Protein AF-F7Q1U8-F1 (afdb_monomer_lite)

Secondary structure (DSSP, 8-state):
----HHHHHHHHHGGG--S-HHHHHHHHHHHHHHHHHTTS-HHHHHHHHHHHHTT-TTS-HHHHHHHHHHHHHHHHHH-TT--EEEEEEEEEE-SSS-EEEEEEEEHHHHHHHT-TTTT-----TTSBPTTSSSSBGGGTT-

Foldseek 3Di:
DPDDVQVVLCVLCVVPDPQDPVSVVLSVLLLLLLVQLLLDDPVCNVVSLVVSLVVPVPDDCPVSVVSSVSSNVSCCVPPVVDQKHWPDKDFPDTDPDTDIDTDTDGPVVVVVVPPPVPPPPVQDQQHQDPVPPRHRNVVPVD

Structure (mmCIF, N/CA/C/O backbone):
data_AF-F7Q1U8-F1
#
_entry.id   AF-F7Q1U8-F1
#
loop_
_atom_site.group_PDB
_atom_site.id
_atom_site.type_symbol
_atom_site.label_atom_id
_atom_site.label_alt_id
_atom_site.label_comp_id
_atom_site.label_asym_id
_atom_site.label_entity_id
_atom_site.label_seq_id
_atom_site.pdbx_PDB_ins_code
_atom_site.Cartn_x
_atom_site.Cartn_y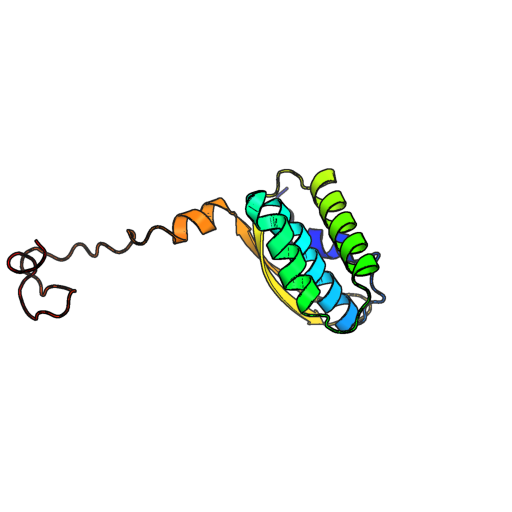
_atom_site.Cartn_z
_atom_site.occupancy
_atom_site.B_iso_or_equiv
_atom_site.auth_seq_id
_atom_site.auth_comp_id
_atom_site.auth_asym_id
_atom_site.auth_atom_id
_atom_site.pdbx_PDB_model_num
ATOM 1 N N . MET A 1 1 ? -4.537 -18.824 -6.990 1.00 47.56 1 MET A N 1
ATOM 2 C CA . MET A 1 1 ? -5.872 -18.208 -7.160 1.00 47.56 1 MET A CA 1
ATOM 3 C C . MET A 1 1 ? -5.613 -16.714 -7.296 1.00 47.56 1 MET A C 1
ATOM 5 O O . MET A 1 1 ? -4.852 -16.217 -6.483 1.00 47.56 1 MET A O 1
ATOM 9 N N . ASN A 1 2 ? -6.096 -16.029 -8.340 1.00 69.06 2 ASN A N 1
ATOM 10 C CA . ASN A 1 2 ? -5.864 -14.581 -8.481 1.00 69.06 2 ASN A CA 1
ATOM 11 C C . ASN A 1 2 ? -6.805 -13.835 -7.534 1.00 69.06 2 ASN A C 1
ATOM 13 O O . ASN A 1 2 ? -7.911 -13.459 -7.919 1.00 69.06 2 ASN A O 1
ATOM 17 N N . GLU A 1 3 ? -6.373 -13.684 -6.291 1.00 87.12 3 GLU A N 1
ATOM 18 C CA . GLU A 1 3 ? -7.050 -12.870 -5.293 1.00 87.12 3 GLU A CA 1
ATOM 19 C C . GLU A 1 3 ? -7.106 -11.405 -5.743 1.00 87.12 3 GLU A C 1
ATOM 21 O O . GLU A 1 3 ? -6.177 -10.882 -6.382 1.00 87.12 3 GLU A O 1
ATOM 26 N N . LYS A 1 4 ? -8.223 -10.730 -5.463 1.00 91.50 4 LYS A N 1
ATOM 27 C CA . LYS A 1 4 ? -8.355 -9.316 -5.805 1.00 91.50 4 LYS A CA 1
ATOM 28 C C . LYS A 1 4 ? -7.479 -8.506 -4.865 1.00 91.50 4 LYS A C 1
ATOM 30 O O . LYS A 1 4 ? -7.486 -8.720 -3.662 1.00 91.50 4 LYS A O 1
ATOM 35 N N . LEU A 1 5 ? -6.776 -7.518 -5.413 1.00 92.62 5 LEU A N 1
ATOM 36 C CA . LEU A 1 5 ? -5.934 -6.650 -4.594 1.00 92.62 5 LEU A CA 1
ATOM 37 C C . LEU A 1 5 ? -6.748 -5.848 -3.567 1.00 92.62 5 LEU A C 1
ATOM 39 O O . LEU A 1 5 ? -6.224 -5.519 -2.517 1.00 92.62 5 LEU A O 1
ATOM 43 N N . SER A 1 6 ? -8.026 -5.565 -3.845 1.00 92.62 6 SER A N 1
ATOM 44 C CA . SER A 1 6 ? -8.924 -4.965 -2.853 1.00 92.62 6 SER A CA 1
ATOM 45 C C . SER A 1 6 ? -9.000 -5.790 -1.577 1.00 92.62 6 SER A C 1
ATOM 47 O O . SER A 1 6 ? -8.924 -5.221 -0.500 1.00 92.62 6 SER A O 1
ATOM 49 N N . ASP A 1 7 ? -9.115 -7.109 -1.713 1.00 93.06 7 ASP A N 1
ATOM 50 C CA . ASP A 1 7 ? -9.394 -8.009 -0.597 1.00 93.06 7 ASP A CA 1
ATOM 51 C C . ASP A 1 7 ? -8.136 -8.143 0.276 1.00 93.06 7 ASP A C 1
ATOM 53 O O . ASP A 1 7 ? -8.216 -8.000 1.489 1.00 93.06 7 ASP A O 1
ATOM 57 N N . ILE A 1 8 ? -6.961 -8.240 -0.360 1.00 94.94 8 ILE A N 1
ATOM 58 C CA . ILE A 1 8 ? -5.651 -8.219 0.314 1.00 94.94 8 ILE A CA 1
ATOM 59 C C . ILE A 1 8 ? -5.445 -6.920 1.096 1.00 94.94 8 ILE A C 1
ATOM 61 O O . ILE A 1 8 ? -5.003 -6.934 2.240 1.00 94.94 8 ILE A O 1
ATOM 65 N N . ILE A 1 9 ? -5.726 -5.772 0.470 1.00 95.12 9 ILE A N 1
ATOM 66 C CA . ILE A 1 9 ? -5.514 -4.482 1.130 1.00 95.12 9 ILE A CA 1
ATOM 67 C C . ILE A 1 9 ? -6.507 -4.294 2.279 1.00 95.12 9 ILE A C 1
ATOM 69 O O . ILE A 1 9 ? -6.106 -3.771 3.311 1.00 95.12 9 ILE A O 1
ATOM 73 N N . ILE A 1 10 ? -7.757 -4.748 2.128 1.00 93.12 10 ILE A N 1
ATOM 74 C CA . ILE A 1 10 ? -8.747 -4.752 3.213 1.00 93.12 10 ILE A CA 1
ATOM 75 C C . ILE A 1 10 ? -8.233 -5.583 4.394 1.00 93.12 10 ILE A C 1
ATOM 77 O O . ILE A 1 10 ? -8.181 -5.059 5.500 1.00 93.12 10 ILE A O 1
ATOM 81 N N . GLU A 1 11 ? -7.786 -6.820 4.162 1.00 94.31 11 GLU A N 1
ATOM 82 C CA . GLU A 1 11 ? -7.243 -7.687 5.221 1.00 94.31 11 GLU A CA 1
ATOM 83 C C . GLU A 1 11 ? -6.029 -7.049 5.917 1.00 94.31 11 GLU A C 1
ATOM 85 O O . GLU A 1 11 ? -5.893 -7.103 7.137 1.00 94.31 11 GLU A O 1
ATOM 90 N N . MET A 1 12 ? -5.156 -6.391 5.151 1.00 95.25 12 MET A N 1
ATOM 91 C CA . MET A 1 12 ? -3.963 -5.739 5.686 1.00 95.25 12 MET A CA 1
ATOM 92 C C . MET A 1 12 ? -4.288 -4.571 6.630 1.00 95.25 12 MET A C 1
ATOM 94 O O . MET A 1 12 ? -3.555 -4.359 7.595 1.00 95.25 12 MET A O 1
ATOM 98 N N . ILE A 1 13 ? -5.346 -3.800 6.354 1.00 95.44 13 ILE A N 1
ATOM 99 C CA . ILE A 1 13 ? -5.701 -2.614 7.152 1.00 95.44 13 ILE A CA 1
ATOM 100 C C . ILE A 1 13 ? -6.745 -2.892 8.240 1.00 95.44 13 ILE A C 1
ATOM 102 O O . ILE A 1 13 ? -6.853 -2.095 9.169 1.00 95.44 13 ILE A O 1
ATOM 106 N N . GLU A 1 14 ? -7.491 -3.997 8.139 1.00 93.25 14 GLU A N 1
ATOM 107 C CA . GLU A 1 14 ? -8.576 -4.374 9.058 1.00 93.25 14 GLU A CA 1
ATOM 108 C C . GLU A 1 14 ? -8.185 -4.290 10.547 1.00 93.25 14 GLU A C 1
ATOM 110 O O . GLU A 1 14 ? -8.967 -3.742 11.326 1.00 93.25 14 GLU A O 1
ATOM 115 N N . PRO A 1 15 ? -6.981 -4.721 10.984 1.00 95.00 15 PRO A N 1
ATOM 116 C CA . PRO A 1 15 ? -6.599 -4.645 12.396 1.00 95.00 15 PRO A CA 1
ATOM 117 C C . PRO A 1 15 ? -6.403 -3.221 12.939 1.00 95.00 15 PRO A C 1
ATOM 119 O O . PRO A 1 15 ? -6.227 -3.058 14.146 1.00 95.00 15 PRO A O 1
ATOM 122 N N . TYR A 1 16 ? -6.378 -2.207 12.070 1.00 94.19 16 TYR A N 1
ATOM 123 C CA . TYR A 1 16 ? -5.912 -0.855 12.388 1.00 94.19 16 TYR A CA 1
ATOM 124 C C . TYR A 1 16 ? -7.006 0.217 12.332 1.00 94.19 16 TYR A C 1
ATOM 126 O O . TYR A 1 16 ? -6.692 1.389 12.523 1.00 94.19 16 TYR A O 1
ATOM 134 N N . HIS A 1 17 ? -8.271 -0.147 12.090 1.00 92.31 17 HIS A N 1
ATOM 135 C CA . HIS A 1 17 ? -9.388 0.803 12.102 1.00 92.31 17 HIS A CA 1
ATOM 136 C C . HIS A 1 17 ? -10.586 0.322 12.916 1.00 92.31 17 HIS A C 1
ATOM 138 O O . HIS A 1 17 ? -10.887 -0.866 13.010 1.00 92.31 17 HIS A O 1
ATOM 144 N N . SER A 1 18 ? -11.367 1.282 13.398 1.00 89.94 18 SER A N 1
ATOM 145 C CA . SER A 1 18 ? -12.672 1.072 14.030 1.00 89.94 18 SER A CA 1
ATOM 146 C C . SER A 1 18 ? -13.839 1.010 13.029 1.00 89.94 18 SER A C 1
ATOM 148 O O . SER A 1 18 ? -14.978 0.745 13.410 1.00 89.94 18 SER A O 1
ATOM 150 N N . GLY A 1 19 ? -13.563 1.242 11.740 1.00 87.75 19 GLY A N 1
ATOM 151 C CA . GL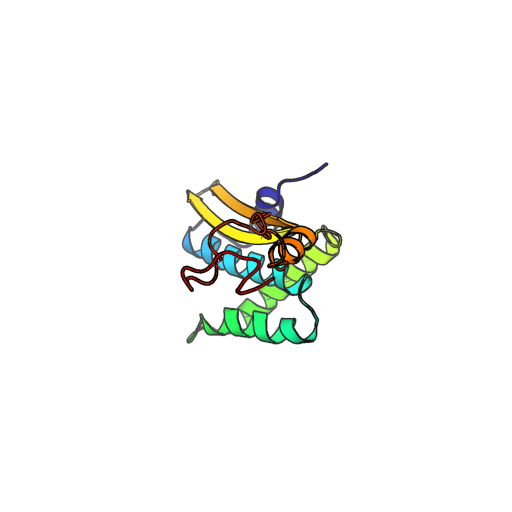Y A 1 19 ? -14.567 1.334 10.674 1.00 87.75 19 GLY A CA 1
ATOM 152 C C . GLY A 1 19 ? -14.935 2.775 10.310 1.00 87.75 19 GLY A C 1
ATOM 153 O O . GLY A 1 19 ? -15.732 2.990 9.390 1.00 87.75 19 GLY A O 1
ATOM 154 N N . GLU A 1 20 ? -14.349 3.762 10.995 1.00 91.06 20 GLU A N 1
ATOM 155 C CA . GLU A 1 20 ? -14.475 5.173 10.644 1.00 91.06 20 GLU A CA 1
ATOM 156 C C . GLU A 1 20 ? -13.839 5.477 9.282 1.00 91.06 20 GLU A C 1
ATOM 158 O O . GLU A 1 20 ? -12.768 4.983 8.925 1.00 91.06 20 GLU A O 1
ATOM 163 N N . LYS A 1 21 ? -14.526 6.310 8.491 1.00 90.69 21 LYS A N 1
ATOM 164 C CA . LYS A 1 21 ? -14.140 6.587 7.102 1.00 90.69 21 LYS A CA 1
ATOM 165 C C . LYS A 1 21 ? -12.757 7.227 7.003 1.00 90.69 21 LYS A C 1
ATOM 167 O O . LYS A 1 21 ? -11.986 6.846 6.129 1.00 90.69 21 LYS A O 1
ATOM 172 N N . ASP A 1 22 ? -12.470 8.171 7.890 1.00 91.25 22 ASP A N 1
ATOM 173 C CA . ASP A 1 22 ? -11.241 8.961 7.850 1.00 91.25 22 ASP A CA 1
ATOM 174 C C . ASP A 1 22 ? -10.028 8.109 8.265 1.00 91.25 22 ASP A C 1
ATOM 176 O O . ASP A 1 22 ? -8.975 8.198 7.633 1.00 91.25 22 ASP A O 1
ATOM 180 N N . GLU A 1 23 ? -10.197 7.200 9.238 1.00 92.94 23 GLU A N 1
ATOM 181 C CA . GLU A 1 23 ? -9.188 6.187 9.587 1.00 92.94 23 GLU A CA 1
ATOM 182 C C . GLU A 1 23 ? -8.888 5.286 8.386 1.00 92.94 23 GLU A C 1
ATOM 184 O O . GLU A 1 23 ? -7.730 5.083 8.025 1.00 92.94 23 GLU A O 1
ATOM 189 N N . ILE A 1 24 ? -9.929 4.782 7.717 1.00 95.00 24 ILE A N 1
ATOM 190 C CA . ILE A 1 24 ? -9.767 3.920 6.542 1.00 95.00 24 ILE A CA 1
ATOM 191 C C . ILE A 1 24 ? -9.068 4.675 5.408 1.00 95.00 24 ILE A C 1
ATOM 193 O O . ILE A 1 24 ? -8.176 4.121 4.773 1.00 95.00 24 ILE A O 1
ATOM 197 N N . GLU A 1 25 ? -9.439 5.925 5.129 1.00 94.44 25 GLU A N 1
ATOM 198 C CA . GLU A 1 25 ? -8.790 6.724 4.081 1.00 94.44 25 GLU A CA 1
ATOM 199 C C . GLU A 1 25 ? -7.302 6.953 4.381 1.00 94.44 25 GLU A C 1
ATOM 201 O O . GLU A 1 25 ? -6.464 6.809 3.483 1.00 94.44 25 GLU A O 1
ATOM 206 N N . LEU A 1 26 ? -6.959 7.213 5.644 1.00 94.44 26 LEU A N 1
ATOM 207 C CA . LEU A 1 26 ? -5.577 7.342 6.094 1.00 94.44 26 LEU A CA 1
ATOM 208 C C . LEU A 1 26 ? -4.794 6.030 5.927 1.00 94.44 26 LEU A C 1
ATOM 210 O O . LEU A 1 26 ? -3.706 6.014 5.345 1.00 94.44 26 LEU A O 1
ATOM 214 N N . LEU A 1 27 ? -5.368 4.908 6.362 1.00 96.12 27 LEU A N 1
ATOM 215 C CA . LEU A 1 27 ? -4.758 3.586 6.210 1.00 96.12 27 LEU A CA 1
ATOM 216 C C . LEU A 1 27 ? -4.590 3.201 4.745 1.00 96.12 27 LEU A C 1
ATOM 218 O O . LEU A 1 27 ? -3.556 2.650 4.378 1.00 96.12 27 LEU A O 1
ATOM 222 N N . MET A 1 28 ? -5.556 3.529 3.887 1.00 97.00 28 MET A N 1
ATOM 223 C CA . MET A 1 28 ? -5.469 3.285 2.449 1.00 97.00 28 MET A CA 1
ATOM 224 C C . MET A 1 28 ? -4.332 4.075 1.797 1.00 97.00 28 MET A C 1
ATOM 226 O O . MET A 1 28 ? -3.649 3.543 0.918 1.00 97.00 28 MET A O 1
ATOM 230 N N . LEU A 1 29 ? -4.083 5.313 2.236 1.00 96.19 29 LEU A N 1
ATOM 231 C CA . LEU A 1 29 ? -2.931 6.096 1.787 1.00 96.19 29 LEU A CA 1
ATOM 232 C C . LEU A 1 29 ? -1.608 5.411 2.161 1.00 96.19 29 LEU A C 1
ATOM 234 O O . LEU A 1 29 ? -0.732 5.253 1.304 1.00 96.19 29 LEU A O 1
ATOM 238 N N . PHE A 1 30 ? -1.463 4.969 3.412 1.00 97.00 30 PHE A N 1
ATOM 239 C CA . PHE A 1 30 ? -0.244 4.301 3.876 1.00 97.00 30 PHE A CA 1
ATOM 240 C C . PHE A 1 30 ? -0.064 2.913 3.266 1.00 97.00 30 PHE A C 1
ATOM 242 O O . PHE A 1 30 ? 1.038 2.584 2.829 1.00 97.00 30 PHE A O 1
ATOM 249 N N . ALA A 1 31 ? -1.140 2.139 3.136 1.00 97.81 31 ALA A N 1
ATOM 250 C CA . ALA A 1 31 ? -1.168 0.862 2.437 1.00 97.81 31 ALA A CA 1
ATOM 251 C C . ALA A 1 31 ? -0.724 1.020 0.978 1.00 97.81 31 ALA A C 1
ATOM 253 O O . ALA A 1 31 ? 0.145 0.283 0.511 1.00 97.81 31 ALA A O 1
ATOM 254 N N . GLN A 1 32 ? -1.259 2.019 0.263 1.00 98.00 32 GLN A N 1
ATOM 255 C CA . GLN A 1 32 ? -0.840 2.325 -1.105 1.00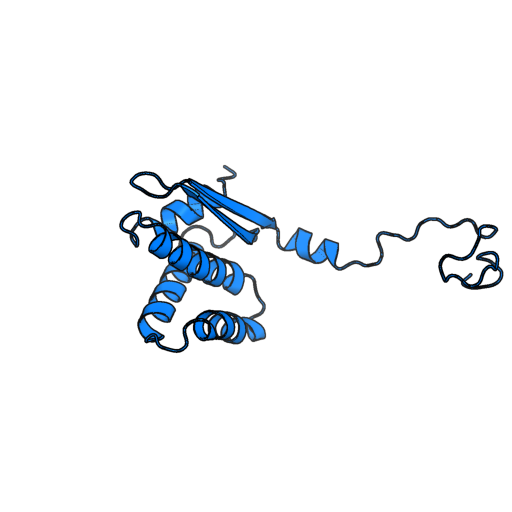 98.00 32 GLN A CA 1
ATOM 256 C C . GLN A 1 32 ? 0.646 2.697 -1.166 1.00 98.00 32 GLN A C 1
ATOM 258 O O . GLN A 1 32 ? 1.359 2.206 -2.046 1.00 98.00 32 GLN A O 1
ATOM 263 N N . CYS A 1 33 ? 1.117 3.551 -0.251 1.00 97.75 33 CYS A N 1
ATOM 264 C CA . CYS A 1 33 ? 2.521 3.949 -0.170 1.00 97.75 33 CYS A CA 1
ATOM 265 C C . CYS A 1 33 ? 3.427 2.730 0.046 1.00 97.75 33 CYS A C 1
ATOM 267 O O . CYS A 1 33 ? 4.282 2.449 -0.794 1.00 97.75 33 CYS A O 1
ATOM 269 N N . ALA A 1 34 ? 3.184 1.964 1.111 1.00 97.62 34 ALA A N 1
ATOM 270 C CA . ALA A 1 34 ? 3.921 0.758 1.471 1.00 97.62 34 ALA A CA 1
ATOM 271 C C . ALA A 1 34 ? 3.978 -0.250 0.316 1.00 97.62 34 ALA A C 1
ATOM 273 O O . ALA A 1 34 ? 5.053 -0.739 -0.046 1.00 97.62 34 ALA A O 1
ATOM 274 N N . TRP A 1 35 ? 2.829 -0.508 -0.312 1.00 97.94 35 TRP A N 1
ATOM 275 C CA . TRP A 1 35 ? 2.708 -1.472 -1.396 1.00 97.94 35 TRP A CA 1
ATOM 276 C C . TRP A 1 35 ? 3.510 -1.073 -2.637 1.00 97.94 35 TRP A C 1
ATOM 278 O O . TRP A 1 35 ? 4.248 -1.886 -3.208 1.00 97.94 35 TRP A O 1
ATOM 288 N N . ASN A 1 36 ? 3.366 0.187 -3.055 1.00 97.38 36 ASN A N 1
ATOM 289 C CA . ASN A 1 36 ? 3.980 0.709 -4.269 1.00 97.38 36 ASN A CA 1
ATOM 290 C C . ASN A 1 36 ? 5.472 0.979 -4.102 1.00 97.38 36 ASN A C 1
ATOM 292 O O . ASN A 1 36 ? 6.227 0.745 -5.044 1.00 97.38 36 ASN A O 1
ATOM 296 N N . VAL A 1 37 ? 5.905 1.455 -2.931 1.00 96.44 37 VAL A N 1
ATOM 297 C CA . VAL A 1 37 ? 7.315 1.748 -2.633 1.00 96.44 37 VAL A CA 1
ATOM 298 C C . VAL A 1 37 ? 8.186 0.514 -2.817 1.00 96.44 37 VAL A C 1
ATOM 300 O O . VAL A 1 37 ? 9.283 0.617 -3.361 1.00 96.44 37 VAL A O 1
ATOM 303 N N . ASP A 1 38 ? 7.691 -0.658 -2.432 1.00 94.50 38 ASP A N 1
ATOM 304 C CA . ASP A 1 38 ? 8.403 -1.921 -2.609 1.00 94.50 38 ASP A CA 1
ATOM 305 C C . ASP A 1 38 ? 8.706 -2.238 -4.092 1.00 94.50 38 ASP A C 1
ATOM 307 O O . ASP A 1 38 ? 9.741 -2.823 -4.405 1.00 94.50 38 ASP A O 1
ATOM 311 N N . LEU A 1 39 ? 7.877 -1.736 -5.016 1.00 94.69 39 LEU A N 1
ATOM 312 C CA . LEU A 1 39 ? 8.026 -1.897 -6.469 1.00 94.69 39 LEU A CA 1
ATOM 313 C C . LEU A 1 39 ? 8.927 -0.833 -7.124 1.00 94.69 39 LEU A C 1
ATOM 315 O O . LEU A 1 39 ? 9.200 -0.902 -8.328 1.00 94.69 39 LEU A O 1
ATOM 319 N N . LEU A 1 40 ? 9.362 0.182 -6.371 1.00 93.81 40 LEU A N 1
ATOM 320 C CA . LEU A 1 40 ? 10.217 1.253 -6.879 1.00 93.81 40 LEU A CA 1
ATOM 321 C C . LEU A 1 40 ? 11.707 0.876 -6.809 1.00 93.81 40 LEU A C 1
ATOM 323 O O . LEU A 1 40 ? 12.119 0.107 -5.940 1.00 93.81 40 LEU A O 1
ATOM 327 N N . PRO A 1 41 ? 12.562 1.458 -7.674 1.00 93.31 41 PRO A N 1
ATOM 328 C CA . PRO A 1 41 ? 14.008 1.355 -7.502 1.00 93.31 41 PRO A CA 1
ATOM 329 C C . PRO A 1 41 ? 14.437 1.939 -6.152 1.00 93.31 41 PRO A C 1
ATOM 331 O O . PRO A 1 41 ? 13.921 2.987 -5.763 1.00 93.31 41 PRO A O 1
ATOM 334 N N . GLU A 1 42 ? 15.434 1.332 -5.500 1.00 92.06 42 GLU A N 1
ATOM 335 C CA . GLU A 1 42 ? 15.883 1.721 -4.149 1.00 92.06 42 GLU A CA 1
ATOM 336 C C . GLU A 1 42 ? 16.141 3.223 -3.984 1.00 92.06 42 GLU A C 1
ATOM 338 O O . GLU A 1 42 ? 15.690 3.832 -3.019 1.00 92.06 42 GLU A O 1
ATOM 343 N N . ALA A 1 43 ? 16.752 3.860 -4.988 1.00 94.00 43 ALA A N 1
ATOM 344 C CA . ALA A 1 43 ? 17.042 5.295 -4.983 1.00 94.00 43 ALA A CA 1
ATOM 345 C C . ALA A 1 43 ? 15.803 6.211 -4.854 1.00 94.00 43 ALA A C 1
ATOM 347 O O . ALA A 1 43 ? 15.954 7.397 -4.574 1.00 94.00 43 ALA A O 1
ATOM 348 N N . HIS A 1 44 ? 14.590 5.697 -5.082 1.00 94.31 44 HIS A N 1
ATOM 349 C CA . HIS A 1 44 ? 13.346 6.471 -5.024 1.00 94.31 44 HIS A CA 1
ATOM 350 C C . HIS A 1 44 ? 12.477 6.144 -3.806 1.00 94.31 44 HIS A C 1
ATOM 352 O O . HIS A 1 44 ? 11.522 6.878 -3.550 1.00 94.31 44 HIS A O 1
ATOM 358 N N . LYS A 1 45 ? 12.781 5.073 -3.060 1.00 94.94 45 LYS A N 1
ATOM 359 C CA . LYS A 1 45 ? 11.916 4.589 -1.973 1.00 94.94 45 LYS A CA 1
ATOM 360 C C . LYS A 1 45 ? 11.796 5.602 -0.838 1.00 94.94 45 LYS A C 1
ATOM 362 O O . LYS A 1 45 ? 10.689 5.972 -0.465 1.00 94.94 45 LYS A O 1
ATOM 367 N N . GLU A 1 46 ? 12.929 6.112 -0.357 1.00 94.38 46 GLU A N 1
ATOM 368 C CA . GLU A 1 46 ? 12.972 7.086 0.741 1.00 94.38 46 GLU A CA 1
ATOM 369 C C . GLU A 1 46 ? 12.218 8.375 0.391 1.00 94.38 46 GLU A C 1
ATOM 371 O O . GLU A 1 46 ? 11.422 8.878 1.183 1.00 94.38 46 GLU A O 1
ATOM 376 N N . LYS A 1 47 ? 12.415 8.885 -0.832 1.00 94.50 47 LYS A N 1
ATOM 377 C CA . LYS A 1 47 ? 11.715 10.085 -1.295 1.00 94.50 47 LYS A CA 1
ATOM 378 C C . LYS A 1 47 ? 10.203 9.859 -1.368 1.00 94.50 47 LYS A C 1
ATOM 380 O O . LYS A 1 47 ? 9.459 10.732 -0.945 1.00 94.50 47 LYS A O 1
ATOM 385 N N . ALA A 1 48 ? 9.753 8.715 -1.884 1.00 94.06 48 ALA A N 1
ATOM 386 C CA . ALA A 1 48 ? 8.327 8.418 -2.006 1.00 94.06 48 ALA A CA 1
ATOM 387 C C . ALA A 1 48 ? 7.626 8.360 -0.638 1.00 94.06 48 ALA A C 1
ATOM 389 O O . ALA A 1 48 ? 6.547 8.926 -0.492 1.00 94.06 48 ALA A O 1
ATOM 390 N N . ILE A 1 49 ? 8.264 7.751 0.369 1.00 95.06 49 ILE A N 1
ATOM 391 C CA . ILE A 1 49 ? 7.746 7.748 1.746 1.00 95.06 49 ILE A CA 1
ATOM 392 C C . ILE A 1 49 ? 7.700 9.179 2.295 1.00 95.06 49 ILE A C 1
ATOM 394 O O . ILE A 1 49 ? 6.660 9.614 2.782 1.00 95.06 49 ILE A O 1
ATOM 398 N N . ARG A 1 50 ? 8.793 9.943 2.154 1.00 93.00 50 ARG A N 1
ATOM 399 C CA . ARG A 1 50 ? 8.856 11.341 2.609 1.00 93.00 50 ARG A CA 1
ATOM 400 C C . ARG A 1 50 ? 7.774 12.211 1.972 1.00 93.00 50 ARG A C 1
ATOM 402 O O . ARG A 1 50 ? 7.159 13.009 2.665 1.00 93.00 50 ARG A O 1
ATOM 409 N N . ASP A 1 51 ? 7.539 12.065 0.670 1.00 92.94 51 ASP A N 1
ATOM 410 C CA . ASP A 1 51 ? 6.519 12.837 -0.046 1.00 92.94 51 ASP A CA 1
ATOM 411 C C . ASP A 1 51 ? 5.111 12.576 0.531 1.00 92.94 51 ASP A C 1
ATOM 413 O O . ASP A 1 51 ? 4.315 13.507 0.610 1.00 92.94 51 ASP A O 1
ATOM 417 N N . VAL A 1 52 ? 4.815 11.343 0.968 1.00 93.06 52 VAL A N 1
ATOM 418 C CA . VAL A 1 52 ? 3.546 10.994 1.635 1.00 93.06 52 VAL A CA 1
ATOM 419 C C . VAL A 1 52 ? 3.480 11.574 3.047 1.00 93.06 52 VAL A C 1
ATOM 421 O O . VAL A 1 52 ? 2.469 12.167 3.410 1.00 93.06 52 VAL A O 1
ATOM 424 N N . LEU A 1 53 ? 4.551 11.455 3.833 1.00 91.94 53 LEU A N 1
ATOM 425 C CA . LEU A 1 53 ? 4.587 11.966 5.210 1.00 91.94 53 LEU A CA 1
ATOM 426 C C . LEU A 1 53 ? 4.513 13.493 5.281 1.00 91.94 53 LEU A C 1
ATOM 428 O O . LEU A 1 53 ? 3.916 14.039 6.201 1.00 91.94 53 LEU A O 1
ATOM 432 N N . ASN A 1 54 ? 5.059 14.191 4.285 1.00 90.06 54 ASN A N 1
ATOM 433 C CA . ASN A 1 54 ? 5.000 15.650 4.200 1.00 90.06 54 ASN A CA 1
ATOM 434 C C . ASN A 1 54 ? 3.574 16.202 4.039 1.00 90.06 54 ASN A C 1
ATOM 436 O O . ASN A 1 54 ? 3.379 17.399 4.213 1.00 90.06 54 ASN A O 1
ATOM 440 N N . VAL A 1 55 ? 2.587 15.364 3.702 1.00 89.06 55 VAL A N 1
ATOM 441 C CA . VAL A 1 55 ? 1.169 15.765 3.694 1.00 89.06 55 VAL A CA 1
ATOM 442 C C . VAL A 1 55 ? 0.668 16.052 5.119 1.00 89.06 55 VAL A C 1
ATOM 444 O O . VAL A 1 55 ? -0.293 16.795 5.300 1.00 89.06 55 VAL A O 1
ATOM 447 N N . PHE A 1 56 ? 1.341 15.507 6.133 1.00 87.25 56 PHE A N 1
ATOM 448 C CA . PHE A 1 56 ? 0.993 15.623 7.543 1.00 87.25 56 PHE A CA 1
ATOM 449 C C . PHE A 1 56 ? 1.937 16.619 8.229 1.00 87.25 56 PHE A C 1
ATOM 451 O O . PHE A 1 56 ? 2.926 16.235 8.848 1.00 87.25 56 PHE A O 1
ATOM 458 N N . GLU A 1 57 ? 1.656 17.916 8.077 1.00 74.44 57 GLU A N 1
ATOM 459 C CA . GLU A 1 57 ? 2.536 19.000 8.551 1.00 74.44 57 GLU A CA 1
ATOM 460 C C . GLU A 1 57 ? 2.648 19.093 10.090 1.00 74.44 57 GLU A C 1
ATOM 462 O O . GLU A 1 57 ? 3.631 19.635 10.593 1.00 74.44 57 GLU A O 1
ATOM 467 N N . GLU A 1 58 ? 1.683 18.550 10.844 1.00 73.00 58 GLU A N 1
ATOM 468 C CA . GLU A 1 58 ? 1.573 18.721 12.308 1.00 73.00 58 GLU A CA 1
ATOM 469 C C . GLU A 1 58 ? 1.574 17.405 13.110 1.00 73.00 58 GLU A C 1
ATOM 471 O O . GLU A 1 58 ? 1.361 17.420 14.323 1.00 73.00 58 GLU A O 1
ATOM 476 N N . VAL A 1 59 ? 1.793 16.259 12.458 1.00 75.56 59 VAL A N 1
ATOM 477 C CA . VAL A 1 59 ? 1.687 14.932 13.091 1.00 75.56 59 VAL A CA 1
ATOM 478 C C . VAL A 1 59 ? 3.075 14.345 13.330 1.00 75.56 59 VAL A C 1
ATOM 480 O O . VAL A 1 59 ? 3.963 14.484 12.487 1.00 75.56 59 VAL A O 1
ATOM 483 N N . ASP A 1 60 ? 3.255 13.669 14.468 1.00 77.69 60 ASP A N 1
ATOM 484 C CA . ASP A 1 60 ? 4.459 12.881 14.724 1.00 77.69 60 ASP A CA 1
ATOM 485 C C . ASP A 1 60 ? 4.602 11.789 13.654 1.00 77.69 60 ASP A C 1
ATOM 487 O O . ASP A 1 60 ? 3.725 10.943 13.465 1.00 77.69 60 ASP A O 1
ATOM 491 N N . GLN A 1 61 ? 5.695 11.854 12.897 1.00 86.31 61 GLN A N 1
ATOM 492 C CA . GLN A 1 61 ? 5.918 10.975 11.755 1.00 86.31 61 GLN A CA 1
ATOM 493 C C . GLN A 1 61 ? 6.414 9.586 12.158 1.00 86.31 61 GLN A C 1
ATOM 495 O O . GLN A 1 61 ? 6.439 8.703 11.300 1.00 86.31 61 GLN A O 1
ATOM 500 N N . GLU A 1 62 ? 6.791 9.379 13.423 1.00 89.81 62 GLU A N 1
ATOM 501 C CA . GLU A 1 62 ? 7.308 8.097 13.908 1.00 89.81 62 GLU A CA 1
ATOM 502 C C . GLU A 1 62 ? 6.247 6.988 13.818 1.00 89.81 62 GLU A C 1
ATOM 504 O O . GLU A 1 62 ? 6.489 5.971 13.167 1.00 89.81 62 GLU A O 1
ATOM 509 N N . ASP A 1 63 ? 5.034 7.236 14.322 1.00 89.06 63 ASP A N 1
ATOM 510 C CA . ASP A 1 63 ? 3.923 6.271 14.270 1.00 89.06 63 ASP A CA 1
ATOM 511 C C . ASP A 1 63 ? 3.516 5.936 12.822 1.00 89.06 63 ASP A C 1
ATOM 513 O O . ASP A 1 63 ? 3.245 4.786 12.464 1.00 89.06 63 ASP A O 1
ATOM 517 N N . MET A 1 64 ? 3.503 6.946 11.944 1.00 92.25 64 MET A N 1
ATOM 518 C CA . MET A 1 64 ? 3.162 6.766 10.528 1.00 92.25 64 MET A CA 1
ATOM 519 C C . MET A 1 64 ? 4.221 5.938 9.791 1.00 92.25 64 MET A C 1
ATOM 521 O O . MET A 1 64 ? 3.887 5.108 8.942 1.00 92.25 64 MET A O 1
ATOM 525 N N . LEU A 1 65 ? 5.501 6.153 10.109 1.00 93.81 65 LEU A N 1
ATOM 526 C CA . LEU A 1 65 ? 6.604 5.359 9.573 1.00 93.81 65 LEU A CA 1
ATOM 527 C C . LEU A 1 65 ? 6.526 3.908 10.041 1.00 93.81 65 LEU A C 1
ATOM 529 O O . LEU A 1 65 ? 6.661 3.009 9.208 1.00 93.81 65 LEU A O 1
ATOM 533 N N . GLU A 1 66 ? 6.264 3.680 11.329 1.00 94.50 66 GLU A N 1
ATOM 534 C CA . GLU A 1 66 ? 6.108 2.334 11.883 1.00 94.50 66 GLU A CA 1
ATOM 535 C C . GLU A 1 66 ? 4.977 1.575 11.176 1.00 94.50 66 GLU A C 1
ATOM 537 O O . GLU A 1 66 ? 5.154 0.429 10.754 1.00 94.50 66 GLU A O 1
ATOM 542 N N . LEU A 1 67 ? 3.845 2.240 10.941 1.00 95.38 67 LEU A N 1
ATOM 543 C CA . LEU A 1 67 ? 2.710 1.652 10.237 1.00 95.38 67 LEU A CA 1
ATOM 544 C C . LEU A 1 67 ? 3.020 1.331 8.764 1.00 95.38 67 LEU A C 1
ATOM 546 O O . LEU A 1 67 ? 2.681 0.250 8.274 1.00 95.38 67 LEU A O 1
ATOM 550 N N . ILE A 1 68 ? 3.714 2.227 8.051 1.00 96.75 68 ILE A N 1
ATOM 551 C CA . ILE A 1 68 ? 4.182 1.970 6.677 1.00 96.75 68 ILE A CA 1
ATOM 552 C C . ILE A 1 68 ? 5.136 0.768 6.644 1.00 96.75 68 ILE A C 1
ATOM 554 O O . ILE A 1 68 ? 5.038 -0.078 5.747 1.00 96.75 68 ILE A O 1
ATOM 558 N N . ASP A 1 69 ? 6.063 0.673 7.597 1.00 96.81 69 ASP A N 1
ATOM 559 C CA . ASP A 1 69 ? 7.008 -0.440 7.680 1.00 96.81 69 ASP A CA 1
ATOM 560 C C . ASP A 1 69 ? 6.319 -1.763 8.019 1.00 96.81 69 ASP A C 1
ATOM 562 O O . ASP A 1 69 ? 6.660 -2.797 7.431 1.00 96.81 69 ASP A O 1
ATOM 566 N N . LEU A 1 70 ? 5.288 -1.733 8.862 1.00 97.31 70 LEU A N 1
ATOM 567 C CA . LEU A 1 70 ? 4.450 -2.890 9.136 1.00 97.31 70 LEU A CA 1
ATOM 568 C C . LEU A 1 70 ? 3.723 -3.375 7.870 1.00 97.31 70 LEU A C 1
ATOM 570 O O . LEU A 1 70 ? 3.769 -4.567 7.556 1.00 97.31 70 LEU A O 1
ATOM 574 N N . PHE A 1 71 ? 3.125 -2.478 7.083 1.00 98.12 71 PHE A N 1
ATOM 575 C CA . PHE A 1 71 ? 2.473 -2.854 5.820 1.00 98.12 71 PHE A CA 1
ATOM 576 C C . PHE A 1 71 ? 3.462 -3.377 4.773 1.00 98.12 71 PHE A C 1
ATOM 578 O O . PHE A 1 71 ? 3.174 -4.349 4.066 1.00 98.12 71 PHE A O 1
ATOM 585 N N . LYS A 1 72 ? 4.671 -2.808 4.704 1.00 97.62 72 LYS A N 1
ATOM 586 C CA . LYS A 1 72 ? 5.754 -3.353 3.866 1.00 97.62 72 LYS A CA 1
ATOM 587 C C . LYS A 1 72 ? 6.124 -4.772 4.293 1.00 97.62 72 LYS A C 1
ATOM 589 O O . LYS A 1 72 ? 6.332 -5.633 3.436 1.00 97.62 72 LYS A O 1
ATOM 594 N N . LEU A 1 73 ? 6.196 -5.032 5.599 1.00 97.44 73 LEU A N 1
ATOM 595 C CA . LEU A 1 73 ? 6.491 -6.359 6.132 1.00 97.44 73 LEU A CA 1
ATOM 596 C C . LEU A 1 73 ? 5.367 -7.358 5.833 1.00 97.44 73 LEU A C 1
ATOM 598 O O . LEU A 1 73 ? 5.667 -8.486 5.433 1.00 97.44 73 LEU A O 1
ATOM 602 N N . TYR A 1 74 ? 4.101 -6.948 5.963 1.00 97.50 74 TYR A N 1
ATOM 603 C CA . TYR A 1 74 ? 2.943 -7.765 5.590 1.00 97.50 74 TYR A CA 1
ATOM 604 C C . TYR A 1 74 ? 3.034 -8.193 4.122 1.00 97.50 74 TYR A C 1
ATOM 606 O O . TYR A 1 74 ? 3.033 -9.391 3.823 1.00 97.50 74 TYR A O 1
ATOM 614 N N . LYS A 1 75 ? 3.221 -7.235 3.201 1.00 96.44 75 LYS A N 1
ATOM 615 C CA . LYS A 1 75 ? 3.384 -7.538 1.772 1.00 96.44 75 LYS A CA 1
ATOM 616 C C . LYS A 1 75 ? 4.554 -8.489 1.539 1.00 96.44 75 LYS A C 1
ATOM 618 O O . LYS A 1 75 ? 4.395 -9.494 0.858 1.00 96.44 75 LYS A O 1
ATOM 623 N N . LYS A 1 76 ? 5.721 -8.211 2.122 1.00 96.25 76 LYS A N 1
ATOM 624 C CA . LYS A 1 76 ? 6.915 -9.049 1.946 1.00 96.25 76 LYS A CA 1
ATOM 625 C C . LYS A 1 76 ? 6.719 -10.480 2.458 1.00 96.25 76 LYS A C 1
ATOM 627 O O . LYS A 1 76 ? 7.335 -11.397 1.927 1.00 96.25 76 LYS A O 1
ATOM 632 N N . SER A 1 77 ? 5.897 -10.672 3.484 1.00 96.88 77 SER A N 1
ATOM 633 C CA . SER A 1 77 ? 5.679 -11.987 4.096 1.00 96.88 77 SER A CA 1
ATOM 634 C C . SER A 1 77 ? 4.626 -12.809 3.353 1.00 96.88 77 SER A C 1
ATOM 636 O O . SER A 1 77 ? 4.788 -14.019 3.219 1.00 96.88 77 SER A O 1
ATOM 638 N N . ASN A 1 78 ? 3.580 -12.156 2.840 1.00 95.62 78 ASN A N 1
ATOM 639 C CA . ASN A 1 78 ? 2.396 -12.831 2.295 1.00 95.62 78 ASN A CA 1
ATOM 640 C C . ASN A 1 78 ? 2.273 -12.720 0.764 1.00 95.62 78 ASN A C 1
ATOM 642 O O . ASN A 1 78 ? 1.727 -13.607 0.112 1.00 95.62 78 ASN A O 1
ATOM 646 N N . HIS A 1 79 ? 2.810 -11.648 0.174 1.00 95.56 79 HIS A N 1
ATOM 647 C CA . HIS A 1 79 ? 2.604 -11.257 -1.225 1.00 95.56 79 HIS A CA 1
ATOM 648 C C . HIS A 1 79 ? 3.892 -10.716 -1.881 1.00 95.56 79 HIS A C 1
ATOM 650 O O . HIS A 1 79 ? 3.848 -9.763 -2.659 1.00 95.56 79 HIS A O 1
ATOM 656 N N . ALA A 1 80 ? 5.050 -11.314 -1.569 1.00 93.94 80 ALA A N 1
ATOM 657 C CA . ALA A 1 80 ? 6.363 -10.850 -2.039 1.00 93.94 80 ALA A CA 1
ATOM 658 C C . ALA A 1 80 ? 6.478 -10.760 -3.571 1.00 93.94 80 ALA A C 1
ATOM 660 O O . ALA A 1 80 ? 7.126 -9.856 -4.091 1.00 93.94 80 ALA A O 1
ATOM 661 N N . ASP A 1 81 ? 5.828 -11.684 -4.283 1.00 94.06 81 ASP A N 1
ATOM 662 C CA . ASP A 1 81 ? 5.862 -11.768 -5.747 1.00 94.06 81 ASP A CA 1
ATOM 663 C C . ASP A 1 81 ? 4.782 -10.901 -6.427 1.00 94.06 81 ASP A C 1
ATOM 665 O O . ASP A 1 81 ? 4.636 -10.923 -7.653 1.00 94.06 81 ASP A O 1
ATOM 669 N N . ASP A 1 82 ? 3.982 -10.150 -5.659 1.00 95.19 82 ASP A N 1
ATOM 670 C CA . ASP A 1 82 ? 2.913 -9.326 -6.216 1.00 95.19 82 ASP A CA 1
ATOM 671 C C . ASP A 1 82 ? 3.444 -7.989 -6.756 1.00 95.19 82 ASP A C 1
ATOM 673 O O . ASP A 1 82 ? 3.696 -7.019 -6.034 1.00 95.19 82 ASP A O 1
ATOM 677 N N . GLU A 1 83 ? 3.578 -7.941 -8.080 1.00 95.50 83 GLU A N 1
ATOM 678 C CA . GLU A 1 83 ? 4.025 -6.768 -8.830 1.00 95.50 83 GLU A CA 1
ATOM 679 C C . GLU A 1 83 ? 2.875 -5.858 -9.306 1.00 95.50 83 GLU A C 1
ATOM 681 O O . GLU A 1 83 ? 3.040 -5.085 -10.261 1.00 95.50 83 GLU A O 1
ATOM 686 N N . ARG A 1 84 ? 1.676 -5.945 -8.716 1.00 96.38 84 ARG A N 1
ATOM 687 C CA . ARG A 1 84 ? 0.581 -5.019 -9.041 1.00 96.38 84 ARG A CA 1
ATOM 688 C C . ARG A 1 84 ? 0.833 -3.672 -8.378 1.00 96.38 84 ARG A C 1
ATOM 690 O O . ARG A 1 84 ? 0.970 -3.585 -7.169 1.00 96.38 84 ARG A O 1
ATOM 697 N N . PHE A 1 85 ? 0.841 -2.606 -9.162 1.00 96.25 85 PHE A N 1
ATOM 698 C CA . PHE A 1 85 ? 0.935 -1.235 -8.678 1.00 96.25 85 PHE A CA 1
ATOM 699 C C . PHE A 1 85 ? -0.466 -0.665 -8.439 1.00 96.25 85 PHE A C 1
ATOM 701 O O . PHE A 1 85 ? -1.322 -0.734 -9.326 1.00 96.25 85 PHE A O 1
ATOM 708 N N . ILE A 1 86 ?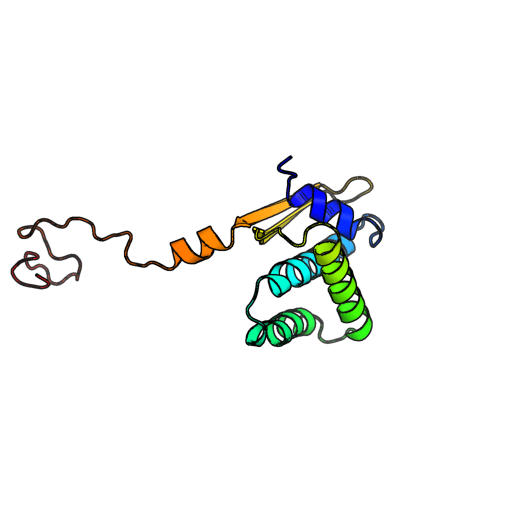 -0.698 -0.083 -7.266 1.00 97.19 86 ILE A N 1
ATOM 709 C CA . ILE A 1 86 ? -1.957 0.568 -6.893 1.00 97.19 86 ILE A CA 1
ATOM 710 C C . ILE A 1 86 ? -1.987 1.978 -7.486 1.00 97.19 86 ILE A C 1
ATOM 712 O O . ILE A 1 86 ? -1.152 2.820 -7.153 1.00 97.19 86 ILE A O 1
ATOM 716 N N . LEU A 1 87 ? -2.954 2.246 -8.361 1.00 95.62 87 LEU A N 1
ATOM 717 C CA . LEU A 1 87 ? -3.124 3.543 -9.024 1.00 95.62 87 LEU A CA 1
ATOM 718 C C . LEU A 1 87 ? -3.932 4.514 -8.171 1.00 95.62 87 LEU A C 1
ATOM 720 O O . LEU A 1 87 ? -3.557 5.674 -8.036 1.00 95.62 87 LEU A O 1
ATOM 724 N N . ASP A 1 88 ? -5.027 4.025 -7.604 1.00 96.06 88 ASP A N 1
ATOM 725 C CA . ASP A 1 88 ? -5.948 4.772 -6.758 1.00 96.06 88 ASP A CA 1
ATOM 726 C C . ASP A 1 88 ? -6.866 3.800 -6.026 1.00 96.06 88 ASP A C 1
ATOM 728 O O . ASP A 1 88 ? -6.939 2.602 -6.336 1.00 96.06 88 ASP A O 1
ATOM 732 N N . TYR A 1 89 ? -7.588 4.353 -5.066 1.00 95.75 89 TYR A N 1
ATOM 733 C CA . TYR A 1 89 ? -8.606 3.660 -4.314 1.00 95.75 89 TYR A CA 1
ATOM 734 C C . TYR A 1 89 ? -9.828 4.556 -4.105 1.00 95.75 89 TYR A C 1
ATOM 736 O O . TYR A 1 89 ? -9.776 5.775 -4.270 1.00 95.75 89 TYR A O 1
ATOM 744 N N . GLN A 1 90 ? -10.947 3.933 -3.749 1.00 94.62 90 GLN A N 1
ATOM 745 C CA . GLN A 1 90 ? -12.174 4.617 -3.360 1.00 94.62 90 GLN A CA 1
ATOM 746 C C . GLN A 1 90 ? -12.774 3.928 -2.142 1.00 94.62 90 GLN A C 1
ATOM 748 O O . GLN A 1 90 ? -13.011 2.719 -2.177 1.00 94.62 90 GLN A O 1
ATOM 753 N N . VAL A 1 91 ? -13.080 4.710 -1.110 1.00 93.25 91 VAL A N 1
ATOM 754 C CA . VAL A 1 91 ? -13.868 4.274 0.046 1.00 93.25 91 VAL A CA 1
ATOM 755 C C . VAL A 1 91 ? -15.320 4.683 -0.208 1.00 93.25 91 VAL A C 1
ATOM 757 O O . VAL A 1 91 ? -15.657 5.865 -0.195 1.00 93.25 91 VAL A O 1
ATOM 760 N N . VAL A 1 92 ? -16.176 3.712 -0.541 1.00 86.56 92 VAL A N 1
ATOM 761 C CA . VAL A 1 92 ? -17.559 3.957 -1.000 1.00 86.56 92 VAL A CA 1
ATOM 762 C C . VAL A 1 92 ? -18.558 3.972 0.161 1.00 86.56 92 VAL A C 1
ATOM 764 O O . VAL A 1 92 ? -19.533 4.717 0.118 1.00 86.56 92 VAL A O 1
ATOM 767 N N . ALA A 1 93 ? -18.321 3.161 1.191 1.00 77.00 93 ALA A N 1
ATOM 768 C CA . ALA A 1 93 ? -19.118 3.097 2.414 1.00 77.00 93 ALA A CA 1
ATOM 769 C C . ALA A 1 93 ? -18.197 2.798 3.604 1.00 77.00 93 ALA A C 1
ATOM 771 O O . ALA A 1 93 ? -17.219 2.071 3.431 1.00 77.00 93 ALA A O 1
ATOM 772 N N . ALA A 1 94 ? -18.520 3.349 4.774 1.00 69.62 94 ALA A N 1
ATOM 773 C CA . ALA A 1 94 ? -17.794 3.170 6.034 1.00 69.62 94 ALA A CA 1
ATOM 774 C C . ALA A 1 94 ? -18.777 2.770 7.155 1.00 69.62 94 ALA A C 1
ATOM 776 O O . ALA A 1 94 ? -19.971 3.070 7.054 1.00 69.62 94 ALA A O 1
ATOM 777 N N . GLY A 1 95 ? -18.297 2.049 8.170 1.00 69.00 95 GLY A N 1
ATOM 778 C CA . GLY A 1 95 ? -19.093 1.329 9.175 1.00 69.00 95 GLY A CA 1
ATOM 779 C C . GLY A 1 95 ? -18.537 -0.081 9.420 1.00 69.00 95 GLY A C 1
ATOM 780 O O . GLY A 1 95 ? -17.380 -0.342 9.113 1.00 69.00 95 GLY A O 1
ATOM 781 N N . GLU A 1 96 ? -19.361 -1.013 9.913 1.00 69.31 96 GLU A N 1
ATOM 782 C CA . GLU A 1 96 ? -18.922 -2.390 10.236 1.00 69.31 96 GLU A CA 1
ATOM 783 C C . GLU A 1 96 ? -18.392 -3.189 9.030 1.00 69.31 96 GLU A C 1
ATOM 785 O O . GLU A 1 96 ? -17.694 -4.180 9.212 1.00 69.31 96 GLU A O 1
ATOM 790 N N . ASN A 1 97 ? -18.721 -2.788 7.796 1.00 74.62 97 ASN A N 1
ATOM 791 C CA . ASN A 1 97 ? -18.247 -3.461 6.587 1.00 74.62 97 ASN A CA 1
ATOM 792 C C . ASN A 1 97 ? -17.900 -2.440 5.488 1.00 74.62 97 ASN A C 1
ATOM 794 O O . ASN A 1 97 ? -18.761 -2.101 4.662 1.00 74.62 97 ASN A O 1
ATOM 798 N N . PRO A 1 98 ? -16.678 -1.881 5.500 1.00 81.19 98 PRO A N 1
ATOM 799 C CA . PRO A 1 98 ? -16.295 -0.843 4.561 1.00 81.19 98 PRO A CA 1
ATOM 800 C C . PRO A 1 98 ? -16.159 -1.389 3.138 1.00 81.19 98 PRO A C 1
ATOM 802 O O . PRO A 1 98 ? -15.574 -2.441 2.890 1.00 81.19 98 PRO A O 1
ATOM 805 N N . VAL A 1 99 ? -16.681 -0.642 2.164 1.00 87.56 99 VAL A N 1
ATOM 806 C CA . VAL A 1 99 ? -16.576 -1.016 0.747 1.00 87.56 99 VAL A CA 1
ATOM 807 C C . VAL A 1 99 ? -15.428 -0.247 0.114 1.00 87.56 99 VAL A C 1
ATOM 809 O O . VAL A 1 99 ? -15.583 0.918 -0.263 1.00 87.56 99 VAL A O 1
ATOM 812 N N . ILE A 1 100 ? -14.292 -0.924 -0.039 1.00 92.38 100 ILE A N 1
ATOM 813 C CA . ILE A 1 100 ? -13.073 -0.360 -0.619 1.00 92.38 100 ILE A CA 1
ATOM 814 C C . ILE A 1 100 ? -12.873 -0.909 -2.030 1.00 92.38 100 ILE A C 1
ATOM 816 O O . ILE A 1 100 ? -12.879 -2.116 -2.273 1.00 92.38 100 ILE A O 1
ATOM 820 N N . LYS A 1 101 ? -12.684 -0.008 -2.993 1.00 94.12 101 LYS A N 1
ATOM 821 C CA . LYS A 1 101 ? -12.292 -0.356 -4.361 1.00 94.12 101 LYS A CA 1
ATOM 822 C C . LYS A 1 101 ? -10.844 0.039 -4.566 1.00 94.12 101 LYS A C 1
ATOM 824 O O . LYS A 1 101 ? -10.495 1.186 -4.325 1.00 94.12 101 LYS A O 1
ATOM 829 N N . VAL A 1 102 ? -10.034 -0.883 -5.071 1.00 96.44 102 VAL A N 1
ATOM 830 C CA . VAL A 1 102 ? -8.630 -0.634 -5.410 1.00 96.44 102 VAL A CA 1
ATOM 831 C C . VAL A 1 102 ? -8.457 -0.818 -6.909 1.00 96.44 102 VAL A C 1
ATOM 833 O O . VAL A 1 102 ? -8.758 -1.887 -7.447 1.00 96.44 102 VAL A O 1
ATOM 836 N N . ARG A 1 103 ? -7.974 0.220 -7.596 1.00 96.50 103 ARG A N 1
ATOM 837 C CA . ARG A 1 103 ? -7.575 0.119 -8.998 1.00 96.50 103 ARG A CA 1
ATOM 838 C C . ARG A 1 103 ? -6.076 -0.133 -9.060 1.00 96.50 103 ARG A C 1
ATOM 840 O O . ARG A 1 103 ? -5.280 0.661 -8.566 1.00 96.50 103 ARG A O 1
ATOM 847 N N . SER A 1 104 ? -5.685 -1.228 -9.698 1.00 95.81 104 SER A N 1
ATOM 848 C CA . SER A 1 104 ? -4.283 -1.611 -9.837 1.00 95.81 104 SER A CA 1
ATOM 849 C C . SER A 1 104 ? -3.976 -2.203 -11.201 1.00 95.81 104 SER A C 1
ATOM 851 O O . SER A 1 104 ? -4.871 -2.613 -11.941 1.00 95.81 104 SER A O 1
ATOM 853 N N . GLN A 1 105 ? -2.692 -2.210 -11.547 1.00 94.69 105 GLN A N 1
ATOM 854 C CA . GLN A 1 105 ? -2.193 -2.811 -12.780 1.00 94.69 105 GLN A CA 1
ATOM 855 C C . GLN A 1 105 ? -0.781 -3.369 -12.578 1.00 94.69 105 GLN A C 1
ATOM 857 O O . GLN A 1 105 ? -0.022 -2.809 -11.786 1.00 94.69 105 GLN A O 1
ATOM 862 N N . PRO A 1 106 ? -0.382 -4.436 -13.287 1.00 94.94 106 PRO A N 1
ATOM 863 C CA . PRO A 1 106 ? 0.981 -4.951 -13.208 1.00 94.94 106 PRO A CA 1
ATOM 864 C C . PRO A 1 106 ? 2.021 -3.893 -13.609 1.00 94.94 106 PRO A C 1
ATOM 866 O O . PRO A 1 106 ? 1.844 -3.173 -14.597 1.00 94.94 106 PRO A O 1
ATOM 869 N N . VAL A 1 107 ? 3.163 -3.846 -12.916 1.00 92.94 107 VAL A N 1
ATOM 870 C CA . VAL A 1 107 ? 4.284 -2.942 -13.258 1.00 92.94 107 VAL A CA 1
ATOM 871 C C . VAL A 1 107 ? 4.768 -3.137 -14.703 1.00 92.94 107 VAL A C 1
ATOM 873 O O . VAL A 1 107 ? 5.223 -2.192 -15.356 1.00 92.94 107 VAL A O 1
ATOM 876 N N . SER A 1 108 ? 4.642 -4.348 -15.248 1.00 90.75 108 SER A N 1
ATOM 877 C CA . SER A 1 108 ? 4.970 -4.636 -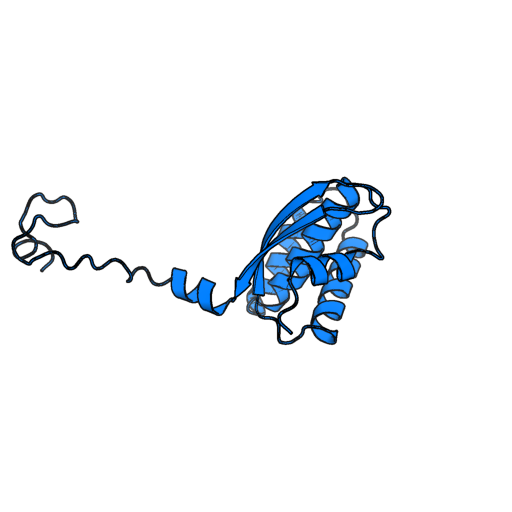16.647 1.00 90.75 108 SER A CA 1
ATOM 878 C C . SER A 1 108 ? 4.088 -3.870 -17.646 1.00 90.75 108 SER A C 1
ATOM 880 O O . SER A 1 108 ? 4.573 -3.482 -18.711 1.00 90.75 108 SER A O 1
ATOM 882 N N . GLU A 1 109 ? 2.826 -3.590 -17.314 1.00 88.56 109 GLU A N 1
ATOM 883 C CA . GLU A 1 109 ? 1.905 -2.816 -18.157 1.00 88.56 109 GLU A CA 1
ATOM 884 C C . GLU A 1 109 ? 2.157 -1.309 -18.049 1.00 88.56 109 GLU A C 1
ATOM 886 O O . GLU A 1 109 ? 2.171 -0.616 -19.071 1.00 88.56 109 GLU A O 1
ATOM 891 N N . LEU A 1 110 ? 2.521 -0.821 -16.857 1.00 83.31 110 LEU A N 1
ATOM 892 C CA . LEU A 1 110 ? 2.984 0.559 -16.655 1.00 83.31 110 LEU A CA 1
ATOM 893 C C . LEU A 1 110 ? 4.190 0.904 -17.538 1.00 83.31 110 LEU A C 1
ATOM 895 O O . LEU A 1 110 ? 4.267 1.990 -18.118 1.00 83.31 110 LEU A O 1
ATOM 899 N N . LYS A 1 111 ? 5.132 -0.036 -17.682 1.00 76.38 111 LYS A N 1
ATOM 900 C CA . LYS A 1 111 ? 6.310 0.132 -18.548 1.00 76.38 111 LYS A CA 1
ATOM 901 C C . LYS A 1 111 ? 5.934 0.166 -20.035 1.00 76.38 111 LYS A C 1
ATOM 903 O O . LYS A 1 111 ? 6.550 0.913 -20.793 1.00 76.38 111 LYS A O 1
ATOM 908 N N . LYS A 1 112 ? 4.906 -0.581 -20.460 1.00 67.69 112 LYS A N 1
ATOM 909 C CA . LYS A 1 112 ? 4.427 -0.599 -21.859 1.00 67.69 112 LYS A CA 1
ATOM 910 C C . LYS A 1 112 ? 3.758 0.717 -22.266 1.00 67.69 112 LYS A C 1
ATOM 912 O O . LYS A 1 112 ? 3.946 1.149 -23.402 1.00 67.69 112 LYS A O 1
ATOM 917 N N . ALA A 1 113 ? 3.054 1.385 -21.349 1.00 58.38 113 ALA A N 1
ATOM 918 C CA . ALA A 1 113 ? 2.432 2.691 -21.600 1.00 58.38 113 ALA A CA 1
ATOM 919 C C . ALA A 1 113 ? 3.456 3.817 -21.874 1.00 58.38 113 ALA A C 1
ATOM 921 O O . ALA A 1 113 ? 3.127 4.815 -22.510 1.00 58.38 113 ALA A O 1
ATOM 922 N N . LYS A 1 114 ? 4.719 3.638 -21.457 1.00 51.06 114 LYS A N 1
ATOM 923 C CA . LYS A 1 114 ? 5.835 4.570 -21.701 1.00 51.06 114 LYS A CA 1
ATOM 924 C C . LYS A 1 114 ? 6.540 4.389 -23.048 1.00 51.06 114 LYS A C 1
ATOM 926 O O . LYS A 1 114 ? 7.525 5.076 -23.298 1.00 51.06 114 LYS A O 1
ATOM 931 N N . ASN A 1 115 ? 6.040 3.523 -23.931 1.00 45.31 115 ASN A N 1
ATOM 932 C CA . ASN A 1 115 ? 6.439 3.538 -25.334 1.00 45.31 115 ASN A CA 1
ATOM 933 C C . ASN A 1 115 ? 5.575 4.558 -26.098 1.00 45.31 115 ASN A C 1
ATOM 935 O O . ASN A 1 115 ? 4.485 4.197 -26.544 1.00 45.31 115 ASN A O 1
ATOM 939 N N . PRO A 1 116 ? 6.060 5.784 -26.390 1.00 50.59 116 PRO A N 1
ATOM 940 C CA . PRO A 1 116 ? 5.378 6.697 -27.318 1.00 50.59 116 PRO A CA 1
ATOM 941 C C . PRO A 1 116 ? 5.309 6.143 -28.757 1.00 50.59 116 PRO A C 1
ATOM 943 O O . PRO A 1 116 ? 4.788 6.789 -29.659 1.00 50.59 116 PRO A O 1
ATOM 946 N N . ASN A 1 117 ? 5.837 4.938 -29.000 1.00 49.56 117 ASN A N 1
ATOM 947 C CA . ASN A 1 117 ? 5.919 4.311 -30.313 1.00 49.56 117 ASN A CA 1
ATOM 948 C C . ASN A 1 117 ? 4.670 3.489 -30.698 1.00 49.56 117 ASN A C 1
ATOM 950 O O . ASN A 1 117 ? 4.686 2.806 -31.720 1.00 49.56 117 ASN A O 1
ATOM 954 N N . MET A 1 118 ? 3.581 3.565 -29.925 1.00 48.97 118 MET A N 1
ATOM 955 C CA . MET A 1 118 ? 2.263 3.033 -30.306 1.00 48.97 118 MET A CA 1
ATOM 956 C C . MET A 1 118 ? 1.315 4.146 -30.759 1.00 48.97 118 MET A C 1
ATOM 958 O O . MET A 1 118 ? 0.226 4.301 -30.231 1.00 48.97 118 MET A O 1
ATOM 962 N N . ASN A 1 119 ? 1.769 4.937 -31.732 1.00 48.81 119 ASN A N 1
ATOM 963 C CA . ASN A 1 119 ? 0.936 5.573 -32.757 1.00 48.81 119 ASN A CA 1
ATOM 964 C C . ASN A 1 119 ? 1.837 6.080 -33.894 1.00 48.81 119 ASN A C 1
ATOM 966 O O . ASN A 1 119 ? 1.790 7.238 -34.297 1.00 48.81 119 ASN A O 1
ATOM 970 N N . LYS A 1 120 ? 2.646 5.195 -34.491 1.00 55.56 120 LYS A N 1
ATOM 971 C CA . LYS A 1 120 ? 2.881 5.356 -35.929 1.00 55.56 120 LYS A CA 1
ATOM 972 C C . LYS A 1 120 ? 1.584 4.941 -36.604 1.00 55.56 120 LYS A C 1
ATOM 974 O O . LYS A 1 120 ? 1.461 3.812 -37.076 1.00 55.56 120 LYS A O 1
ATOM 979 N N . THR A 1 121 ? 0.600 5.842 -36.632 1.00 55.81 121 THR A N 1
ATOM 980 C CA . THR A 1 121 ? -0.398 5.829 -37.700 1.00 55.81 121 THR A CA 1
ATOM 981 C C . THR A 1 121 ? 0.410 5.584 -38.967 1.00 55.81 121 THR A C 1
ATOM 983 O O . THR A 1 121 ? 1.382 6.304 -39.212 1.00 55.81 121 THR A O 1
ATOM 986 N N . LYS A 1 122 ? 0.125 4.506 -39.703 1.00 64.88 122 LYS A N 1
ATOM 987 C CA . LYS A 1 122 ? 0.770 4.242 -40.994 1.00 64.88 122 LYS A CA 1
ATOM 988 C C . LYS A 1 122 ? 0.303 5.335 -41.956 1.00 64.88 122 LYS A C 1
ATOM 990 O O . LYS A 1 122 ? -0.557 5.088 -42.788 1.00 64.88 122 LYS A O 1
ATOM 995 N N . VAL A 1 123 ? 0.814 6.552 -41.786 1.00 72.06 123 VAL A N 1
ATOM 996 C CA . VAL A 1 123 ? 0.502 7.685 -42.640 1.00 72.06 123 VAL A CA 1
ATOM 997 C C . VAL A 1 123 ? 1.074 7.352 -44.005 1.00 72.06 123 VAL A C 1
ATOM 999 O O . VAL A 1 123 ? 2.269 7.068 -44.153 1.00 72.06 123 VAL A O 1
ATOM 1002 N N . GLY A 1 124 ? 0.204 7.287 -45.008 1.00 81.12 124 GLY A N 1
ATOM 1003 C CA . GLY A 1 124 ? 0.641 6.999 -46.363 1.00 81.12 124 GLY A CA 1
ATOM 1004 C C . GLY A 1 124 ? 1.645 8.064 -46.809 1.00 81.12 124 GLY A C 1
ATOM 1005 O O . GLY A 1 124 ? 1.460 9.249 -46.545 1.00 81.12 124 GLY A O 1
ATOM 1006 N N . ARG A 1 125 ? 2.700 7.689 -47.551 1.00 84.06 125 ARG A N 1
ATOM 1007 C CA . ARG A 1 125 ? 3.731 8.637 -48.046 1.00 84.06 125 ARG A CA 1
ATOM 1008 C C . ARG A 1 125 ? 3.129 9.871 -48.754 1.00 84.06 125 ARG A C 1
ATOM 1010 O O . ARG A 1 125 ? 3.752 10.927 -48.815 1.00 84.06 125 ARG A O 1
ATOM 1017 N N . ASN A 1 126 ? 1.930 9.740 -49.324 1.00 89.19 126 ASN A N 1
ATOM 1018 C CA . ASN A 1 126 ? 1.219 10.802 -50.037 1.00 89.19 126 ASN A CA 1
ATOM 1019 C C . ASN A 1 126 ? 0.146 11.541 -49.208 1.00 89.19 126 ASN A C 1
ATOM 1021 O O . ASN A 1 126 ? -0.455 12.466 -49.753 1.00 89.19 126 ASN A O 1
ATOM 1025 N N . GLU A 1 127 ? -0.107 11.164 -47.956 1.00 90.00 127 GLU A N 1
ATOM 1026 C CA . GLU A 1 127 ? -1.087 11.816 -47.073 1.00 90.00 127 GLU A CA 1
ATOM 1027 C C . GLU A 1 127 ? -0.517 13.080 -46.409 1.00 90.00 127 GLU A C 1
ATOM 1029 O O . GLU A 1 127 ? 0.709 13.236 -46.376 1.00 90.00 127 GLU A O 1
ATOM 1034 N N . PRO A 1 128 ? -1.363 14.004 -45.908 1.00 88.00 128 PRO A N 1
ATOM 1035 C CA . PRO A 1 128 ? -0.916 15.173 -45.154 1.00 88.00 128 PRO A CA 1
ATOM 1036 C C . PRO A 1 128 ? -0.033 14.787 -43.964 1.00 88.00 128 PRO A C 1
ATOM 1038 O O . PRO A 1 128 ? -0.303 13.829 -43.245 1.00 88.00 128 PRO A O 1
ATOM 1041 N N . CYS A 1 129 ? 1.045 15.537 -43.763 1.00 85.88 129 CYS A N 1
ATOM 1042 C CA . CYS A 1 129 ? 2.011 15.260 -42.716 1.00 85.88 129 CYS A CA 1
ATOM 1043 C C . CYS A 1 129 ? 1.418 15.601 -41.337 1.00 85.88 129 CYS A C 1
ATOM 1045 O O . CYS A 1 129 ? 0.970 16.737 -41.145 1.00 85.88 129 CYS A O 1
ATOM 1047 N N . PRO A 1 130 ? 1.477 14.685 -40.351 1.00 83.81 130 PRO A N 1
ATOM 1048 C CA . PRO A 1 130 ? 0.882 14.900 -39.032 1.00 83.81 130 PRO A CA 1
ATOM 1049 C C . PRO A 1 130 ? 1.602 15.972 -38.194 1.00 83.81 130 PRO A C 1
ATOM 1051 O O . PRO A 1 130 ? 1.118 16.321 -37.126 1.00 83.81 130 PRO A O 1
ATOM 1054 N N . CYS A 1 131 ? 2.724 16.536 -38.666 1.00 80.94 131 CYS A N 1
ATOM 1055 C CA . CYS A 1 131 ? 3.405 17.657 -38.005 1.00 80.94 131 CYS A CA 1
ATOM 1056 C C . CYS A 1 131 ? 2.733 19.026 -38.231 1.00 80.94 131 CYS A C 1
ATOM 1058 O O . CYS A 1 131 ? 3.260 20.040 -37.786 1.00 80.94 131 CYS A O 1
ATOM 1060 N N . GLY A 1 132 ? 1.613 19.077 -38.963 1.00 76.56 132 GLY A N 1
ATOM 1061 C CA . GLY A 1 132 ? 0.856 20.314 -39.185 1.00 76.56 132 GLY A CA 1
ATOM 1062 C C . GLY A 1 132 ? 1.432 21.238 -40.263 1.00 76.56 132 GLY A C 1
ATOM 1063 O O . GLY A 1 132 ? 0.953 22.352 -40.433 1.00 76.56 132 GLY A O 1
ATOM 1064 N N . SER A 1 133 ? 2.422 20.789 -41.042 1.00 86.19 133 SER A N 1
ATOM 1065 C CA . SER A 1 133 ? 3.060 21.608 -42.088 1.00 86.19 133 SER A CA 1
ATOM 1066 C C . SER A 1 133 ? 2.207 21.837 -43.344 1.00 86.19 133 SER A C 1
ATOM 1068 O O . SER A 1 133 ? 2.615 22.581 -44.235 1.00 86.19 133 SER A O 1
ATOM 1070 N N . GLY A 1 134 ? 1.081 21.129 -43.481 1.00 85.06 134 GLY A N 1
ATOM 1071 C CA . GLY A 1 134 ? 0.231 21.138 -44.679 1.00 85.06 134 GLY A CA 1
ATOM 1072 C C . GLY A 1 134 ? 0.815 20.406 -45.901 1.00 85.06 134 GLY A C 1
ATOM 1073 O O . GLY A 1 134 ? 0.157 20.309 -46.935 1.00 85.06 134 GLY A O 1
ATOM 1074 N N . LYS A 1 135 ? 2.037 19.860 -45.815 1.00 89.81 135 LYS A N 1
ATOM 1075 C CA . LYS A 1 135 ? 2.698 19.118 -46.908 1.00 89.81 135 LYS A CA 1
ATOM 1076 C C . LYS A 1 135 ? 2.379 17.622 -46.844 1.00 89.81 135 LYS A C 1
ATOM 1078 O O . LYS A 1 135 ? 2.088 17.098 -45.777 1.00 89.81 135 LYS A O 1
ATOM 1083 N N . LYS A 1 136 ? 2.502 16.903 -47.969 1.00 90.69 136 LYS A N 1
ATOM 1084 C CA . LYS A 1 136 ? 2.449 15.424 -47.981 1.00 90.69 136 LYS A CA 1
ATOM 1085 C C . LYS A 1 136 ? 3.629 14.830 -47.196 1.00 90.69 136 LYS A C 1
ATOM 1087 O O . LYS A 1 136 ? 4.728 15.378 -47.283 1.00 90.69 136 LYS A O 1
ATOM 1092 N N . TYR A 1 137 ? 3.438 13.698 -46.513 1.00 90.56 137 TYR A N 1
ATOM 1093 C CA . TYR A 1 137 ? 4.434 13.079 -45.626 1.00 90.56 137 TYR A CA 1
ATOM 1094 C C . TYR A 1 137 ? 5.807 12.893 -46.300 1.00 90.56 137 TYR A C 1
ATOM 1096 O O . TYR A 1 137 ? 6.805 13.363 -45.758 1.00 90.56 137 TYR A O 1
ATOM 1104 N N . LYS A 1 138 ? 5.849 12.375 -47.543 1.00 89.25 138 LYS A N 1
ATOM 1105 C CA . LYS A 1 138 ? 7.077 12.182 -48.357 1.00 89.25 138 LYS A CA 1
ATOM 1106 C C . LYS A 1 138 ? 7.865 13.445 -48.719 1.00 89.25 138 LYS A C 1
ATOM 1108 O O . LYS A 1 138 ? 8.874 13.361 -49.407 1.00 89.25 138 LYS A O 1
ATOM 1113 N N . LYS A 1 139 ? 7.292 14.622 -48.469 1.00 90.38 139 LYS A N 1
ATOM 1114 C CA . LYS A 1 139 ? 7.898 15.927 -48.770 1.00 90.38 139 LYS A CA 1
ATOM 1115 C C . LYS A 1 139 ? 8.155 16.728 -47.490 1.00 90.38 139 LYS A C 1
ATOM 1117 O O . LYS A 1 139 ? 8.356 17.939 -47.570 1.00 90.38 139 LYS A O 1
ATOM 1122 N N . CYS A 1 140 ? 8.058 16.095 -46.321 1.00 90.50 140 CYS A N 1
ATOM 1123 C CA . CYS A 1 140 ? 8.182 16.767 -45.034 1.00 90.50 140 CYS A CA 1
ATOM 1124 C C . CYS A 1 140 ? 8.975 15.932 -44.027 1.00 90.50 140 CYS A C 1
ATOM 1126 O O . CYS A 1 140 ? 10.119 16.262 -43.748 1.00 90.50 140 CYS A O 1
ATOM 1128 N N . CYS A 1 141 ? 8.369 14.880 -43.475 1.00 80.94 141 CYS A N 1
ATOM 1129 C CA . CYS A 1 141 ? 8.959 14.075 -42.399 1.00 80.94 141 CYS A CA 1
ATOM 1130 C C . CYS A 1 141 ? 9.375 12.665 -42.855 1.00 80.94 141 CYS A C 1
ATOM 1132 O O . CYS A 1 141 ? 9.759 11.861 -42.009 1.00 80.94 141 CYS A O 1
ATOM 1134 N N . GLY A 1 142 ? 9.282 12.356 -44.154 1.00 73.81 142 GLY A N 1
ATOM 1135 C CA . GLY A 1 14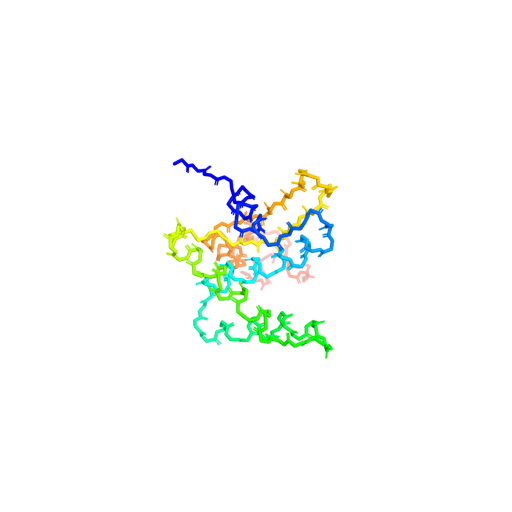2 ? 9.695 11.082 -44.755 1.00 73.81 142 GLY A CA 1
ATOM 1136 C C . GLY A 1 142 ? 10.071 11.213 -46.222 1.00 73.81 142 GLY A C 1
ATOM 1137 O O . GLY A 1 142 ? 10.196 12.364 -46.693 1.00 73.81 142 GLY A O 1
#

InterPro domains:
  IPR004027 SEC-C motif [PF02810] (125-142)

Organism: NCBI:txid1033810

Sequence (142 aa):
MNEKLSDIIIEMIEPYHSGEKDEIELLMLFAQCAWNVDLLPEAHKEKAIRDVLNVFEEVDQEDMLELIDLFKLYKKSNHADDERFILDYQVVAAGENPVIKVRSQPVSELKKAKNPNMNKTKVGRNEPCPCGSGKKYKKCCG

Radius of gyration: 21.73 Å; chains: 1; bounding box: 36×40×65 Å

pLDDT: mean 87.57, std 12.55, range [45.31, 98.12]